Protein AF-A0ABC9V3D7-F1 (afdb_monomer_lite)

Organism: NCBI:txid1398973

pLDDT: mean 94.41, std 7.71, range [65.75, 98.12]

Sequence (38 aa):
MPNVNKVTVMGVLGLNPETKQFSNGGSVTIFSVATTEF

Structure (mmCIF, N/CA/C/O backbone):
data_AF-A0ABC9V3D7-F1
#
_entry.id   AF-A0ABC9V3D7-F1
#
loop_
_atom_site.group_PDB
_atom_site.id
_atom_site.type_symbol
_atom_site.label_atom_id
_atom_site.label_alt_id
_atom_site.label_comp_id
_atom_site.label_asym_id
_atom_site.label_entity_id
_atom_site.label_seq_id
_atom_site.pdbx_PDB_ins_code
_atom_site.Cartn_x
_atom_site.Cartn_y
_atom_site.Cartn_z
_atom_site.occupancy
_atom_site.B_iso_or_equiv
_atom_site.auth_seq_id
_atom_site.auth_comp_id
_atom_site.auth_asym_id
_atom_site.auth_atom_id
_atom_site.pdbx_PDB_model_num
ATOM 1 N N . MET A 1 1 ? -6.915 -30.273 -3.305 1.00 65.81 1 MET A N 1
ATOM 2 C CA . MET A 1 1 ? -7.649 -29.630 -2.193 1.00 65.81 1 MET A CA 1
ATOM 3 C C . MET A 1 1 ? -7.851 -28.174 -2.577 1.00 65.81 1 MET A C 1
ATOM 5 O O . MET A 1 1 ? -6.850 -27.537 -2.886 1.00 65.81 1 MET A O 1
ATOM 9 N N . PRO A 1 2 ? -9.083 -27.656 -2.667 1.00 76.19 2 PRO A N 1
ATOM 10 C CA . PRO A 1 2 ? -9.290 -26.233 -2.906 1.00 76.19 2 PRO A CA 1
ATOM 11 C C . PRO A 1 2 ? -8.904 -25.460 -1.640 1.00 76.19 2 PRO A C 1
ATOM 13 O O . PRO A 1 2 ? -9.475 -25.707 -0.584 1.00 76.19 2 PRO A O 1
ATOM 16 N N . ASN A 1 3 ? -7.940 -24.546 -1.750 1.00 88.50 3 ASN A N 1
ATOM 17 C CA . ASN A 1 3 ? -7.524 -23.656 -0.665 1.00 88.50 3 ASN A CA 1
ATOM 18 C C . ASN A 1 3 ? -7.725 -22.206 -1.114 1.00 88.50 3 ASN A C 1
ATOM 20 O O . ASN A 1 3 ? -7.449 -21.877 -2.268 1.00 88.50 3 ASN A O 1
ATOM 24 N N . VAL A 1 4 ? -8.192 -21.343 -0.211 1.00 94.00 4 VAL A N 1
ATOM 25 C CA . VAL A 1 4 ? -8.423 -19.920 -0.493 1.00 94.00 4 VAL A CA 1
ATOM 26 C C . VAL A 1 4 ? -7.559 -19.075 0.436 1.00 94.00 4 VAL A C 1
ATOM 28 O O . VAL A 1 4 ? -7.706 -19.144 1.651 1.00 94.00 4 VAL A O 1
ATOM 31 N N . ASN A 1 5 ? -6.686 -18.254 -0.152 1.00 95.00 5 ASN A N 1
ATOM 32 C CA . ASN A 1 5 ? -5.985 -17.168 0.528 1.00 95.00 5 ASN A CA 1
ATOM 33 C C . ASN A 1 5 ? -6.511 -15.842 -0.039 1.00 95.00 5 ASN A C 1
ATOM 35 O O . ASN A 1 5 ? -6.238 -15.508 -1.191 1.00 95.00 5 ASN A O 1
ATOM 39 N N . LYS A 1 6 ? -7.327 -15.129 0.742 1.00 96.19 6 LYS A N 1
ATOM 40 C CA . LYS A 1 6 ? -7.981 -13.879 0.342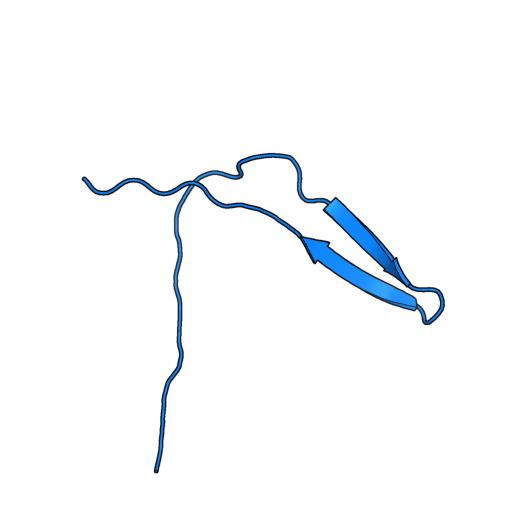 1.00 96.19 6 LYS A CA 1
ATOM 41 C C . LYS A 1 6 ? -7.859 -12.859 1.464 1.00 96.19 6 LYS A C 1
ATOM 43 O O . LYS A 1 6 ? -8.140 -13.182 2.613 1.00 96.19 6 LYS A O 1
ATOM 48 N N . VAL A 1 7 ? -7.523 -11.620 1.103 1.00 96.38 7 VAL A N 1
ATOM 49 C CA . VAL A 1 7 ? -7.478 -10.484 2.028 1.00 96.38 7 VAL A CA 1
ATOM 50 C C . VAL A 1 7 ? -8.345 -9.335 1.508 1.00 96.38 7 VAL A C 1
ATOM 52 O O . VAL A 1 7 ? -8.457 -9.111 0.302 1.00 96.38 7 VAL A O 1
ATOM 55 N N . THR A 1 8 ? -8.986 -8.608 2.417 1.00 96.38 8 THR A N 1
ATOM 56 C CA . THR A 1 8 ? -9.645 -7.322 2.157 1.00 96.38 8 THR A CA 1
ATOM 57 C C . THR A 1 8 ? -9.269 -6.402 3.309 1.00 96.38 8 THR A C 1
ATOM 59 O O . THR A 1 8 ? -9.463 -6.770 4.463 1.00 96.38 8 THR A O 1
ATOM 62 N N . VAL A 1 9 ? -8.674 -5.251 2.997 1.00 95.56 9 VAL A N 1
ATOM 63 C CA . VAL A 1 9 ? -8.121 -4.311 3.981 1.00 95.56 9 VAL A CA 1
ATOM 64 C C . VAL A 1 9 ? -8.696 -2.929 3.698 1.00 95.56 9 VAL A C 1
ATOM 66 O O . VAL A 1 9 ? -8.662 -2.473 2.557 1.00 95.56 9 VAL A O 1
ATOM 69 N N . MET A 1 10 ? -9.213 -2.268 4.732 1.00 96.06 10 MET A N 1
ATOM 70 C CA . MET A 1 10 ? -9.667 -0.880 4.691 1.00 96.06 10 MET A CA 1
ATOM 71 C C . MET A 1 10 ? -8.891 -0.092 5.741 1.00 96.06 10 MET A C 1
ATOM 73 O O . MET A 1 10 ? -8.785 -0.521 6.886 1.00 96.06 10 MET A O 1
ATOM 77 N N . GLY A 1 11 ? -8.334 1.044 5.344 1.00 95.81 11 GLY A N 1
ATOM 78 C CA . GLY A 1 11 ? -7.497 1.858 6.210 1.00 95.81 11 GLY A CA 1
ATOM 79 C C . GLY A 1 11 ? -7.005 3.106 5.494 1.00 95.81 11 GLY A C 1
ATOM 80 O O . GLY A 1 11 ? -7.547 3.490 4.457 1.00 95.81 11 GLY A O 1
ATOM 81 N N . VAL A 1 12 ? -5.967 3.726 6.046 1.00 97.56 12 VAL A N 1
ATOM 82 C CA . VAL A 1 12 ? -5.379 4.968 5.523 1.00 97.56 12 VAL A CA 1
ATOM 83 C C . VAL A 1 12 ? -3.957 4.702 5.041 1.00 97.56 12 VAL A C 1
ATOM 85 O O . VAL A 1 12 ? -3.222 3.945 5.674 1.00 97.56 12 VAL A O 1
ATOM 88 N N . LEU A 1 13 ? -3.556 5.319 3.927 1.00 98.12 13 LEU A N 1
ATOM 89 C CA . LEU A 1 13 ? -2.177 5.238 3.443 1.00 98.12 13 LEU A CA 1
ATOM 90 C C . LEU A 1 13 ? -1.218 5.87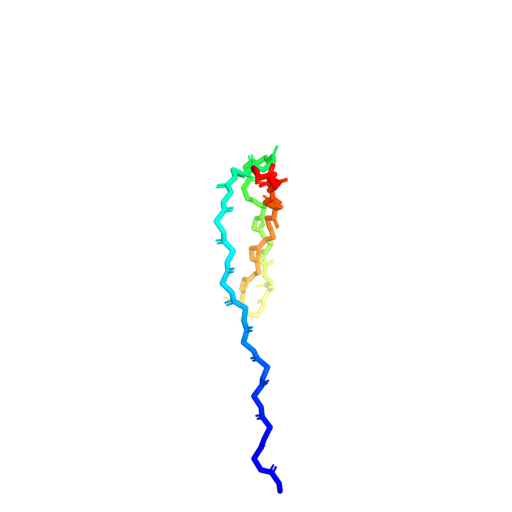3 4.457 1.00 98.12 13 LEU A C 1
ATOM 92 O O . LEU A 1 13 ? -1.432 7.006 4.883 1.00 98.12 13 LEU A O 1
ATOM 96 N N . GLY A 1 14 ? -0.155 5.156 4.827 1.00 96.94 14 GLY A N 1
ATOM 97 C CA . GLY A 1 14 ? 0.845 5.677 5.767 1.00 96.94 14 GLY A CA 1
ATOM 98 C C . GLY A 1 14 ? 1.743 6.761 5.160 1.00 96.94 14 GLY A C 1
ATOM 99 O O . GLY A 1 14 ? 2.228 7.639 5.867 1.00 96.94 14 GLY A O 1
ATOM 100 N N . LEU A 1 15 ? 1.954 6.701 3.845 1.00 96.44 15 LEU A N 1
ATOM 101 C CA . LEU A 1 15 ? 2.663 7.690 3.038 1.00 96.44 15 LEU A CA 1
ATOM 102 C C . LEU A 1 15 ? 2.197 7.597 1.577 1.00 96.44 15 LEU A C 1
ATOM 104 O O . LEU A 1 15 ? 1.421 6.709 1.215 1.00 96.44 15 LEU A O 1
ATOM 108 N N . ASN A 1 16 ? 2.708 8.488 0.728 1.00 97.81 16 ASN A N 1
ATOM 109 C CA . ASN A 1 16 ? 2.526 8.371 -0.716 1.00 97.81 16 ASN A CA 1
ATOM 110 C C . ASN A 1 16 ? 3.109 7.035 -1.219 1.00 97.81 16 ASN A C 1
ATOM 112 O O . ASN A 1 16 ? 4.233 6.703 -0.842 1.00 97.81 16 ASN A O 1
ATOM 116 N N . PRO A 1 17 ? 2.396 6.279 -2.073 1.00 98.12 17 PRO A N 1
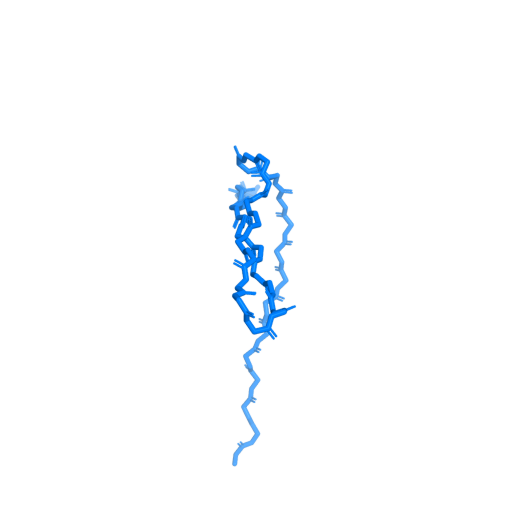ATOM 117 C CA . PRO A 1 17 ? 2.926 5.050 -2.649 1.00 98.12 17 PRO A CA 1
ATOM 118 C C . PRO A 1 17 ? 4.222 5.292 -3.430 1.00 98.12 17 PRO A C 1
ATOM 120 O O . PRO A 1 17 ? 4.318 6.234 -4.218 1.00 98.12 17 PRO A O 1
ATOM 123 N N . GLU A 1 18 ? 5.197 4.406 -3.266 1.00 97.94 18 GLU A N 1
ATOM 124 C CA . GLU A 1 18 ? 6.471 4.474 -3.978 1.00 97.94 18 GLU A CA 1
ATOM 125 C C . GLU A 1 18 ? 6.453 3.529 -5.172 1.00 97.94 18 GLU A C 1
ATOM 127 O O . GLU A 1 18 ? 6.170 2.340 -5.027 1.00 97.94 18 GLU A O 1
ATOM 132 N N . THR A 1 19 ? 6.773 4.038 -6.363 1.00 97.94 19 THR A N 1
ATOM 133 C CA . THR A 1 19 ? 6.836 3.220 -7.580 1.00 97.94 19 THR A CA 1
ATOM 134 C C . THR A 1 19 ? 8.274 3.060 -8.041 1.00 97.94 19 THR A C 1
ATOM 136 O O . THR A 1 19 ? 8.967 4.040 -8.306 1.00 97.94 19 THR A O 1
ATOM 139 N N . LYS A 1 20 ? 8.712 1.809 -8.187 1.00 97.75 20 LYS A N 1
ATOM 140 C CA . LYS A 1 20 ? 9.999 1.450 -8.778 1.00 97.75 20 LYS A CA 1
ATOM 141 C C . LYS A 1 20 ? 9.769 0.876 -10.167 1.00 97.75 20 LYS A C 1
ATOM 143 O O . LYS A 1 20 ? 9.082 -0.133 -10.327 1.00 97.75 20 LYS A O 1
ATOM 148 N N . GLN A 1 21 ? 10.372 1.516 -11.159 1.00 97.19 21 GLN A N 1
ATOM 149 C CA . GLN A 1 21 ? 10.350 1.075 -12.547 1.00 97.19 21 GLN A CA 1
ATOM 150 C C . GLN A 1 21 ? 11.595 0.237 -12.841 1.00 97.19 21 GLN A C 1
ATOM 152 O O . GLN A 1 21 ? 12.695 0.545 -12.380 1.00 97.19 21 GLN A O 1
ATOM 157 N N . PHE A 1 22 ? 11.418 -0.847 -13.583 1.00 97.25 22 PHE A N 1
ATOM 158 C CA . PHE A 1 22 ? 12.481 -1.772 -13.944 1.00 97.25 22 PHE A CA 1
ATOM 159 C C . PHE A 1 22 ? 12.870 -1.582 -15.412 1.00 97.25 22 PHE A C 1
ATOM 161 O O . PHE A 1 22 ? 12.048 -1.227 -16.254 1.00 97.25 22 PHE A O 1
ATOM 168 N N . SER A 1 23 ? 14.131 -1.865 -15.741 1.00 96.12 23 SER A N 1
ATOM 169 C CA . SER A 1 23 ? 14.685 -1.705 -17.096 1.00 96.12 23 SER A CA 1
ATOM 17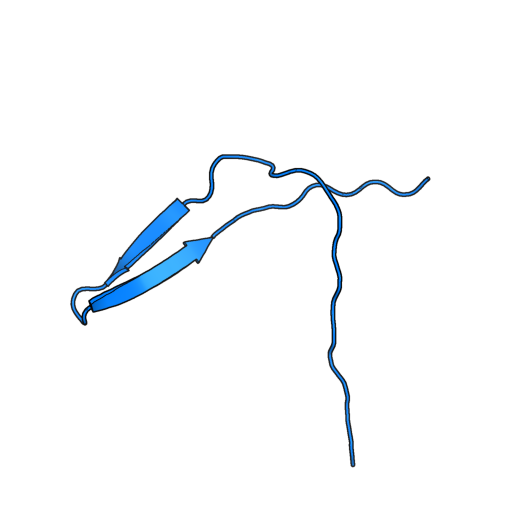0 C C . SER A 1 23 ? 14.014 -2.593 -18.152 1.00 96.12 23 SER A C 1
ATOM 172 O O . SER A 1 23 ? 14.141 -2.335 -19.342 1.00 96.12 23 SER A O 1
ATOM 174 N N . ASN A 1 24 ? 13.292 -3.631 -17.723 1.00 95.75 24 ASN A N 1
ATOM 175 C CA . ASN A 1 24 ? 12.486 -4.497 -18.584 1.00 95.75 24 ASN A CA 1
ATOM 176 C C . ASN A 1 24 ? 11.082 -3.927 -18.880 1.00 95.75 24 ASN A C 1
ATOM 178 O O . ASN A 1 24 ? 10.255 -4.632 -19.449 1.00 95.75 24 ASN A O 1
ATOM 182 N N . GLY A 1 25 ? 10.791 -2.691 -18.458 1.00 95.69 25 GLY A N 1
ATOM 183 C CA . GLY A 1 25 ? 9.494 -2.038 -18.644 1.00 95.69 25 GLY A CA 1
ATOM 184 C C . GLY A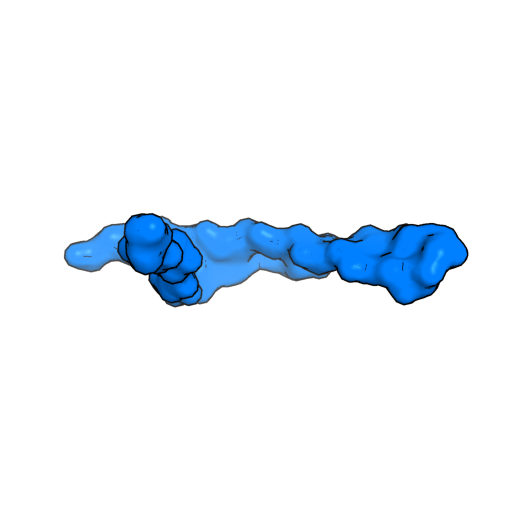 1 25 ? 8.442 -2.382 -17.584 1.00 95.69 25 GLY A C 1
ATOM 185 O O . GLY A 1 25 ? 7.346 -1.831 -17.628 1.00 95.69 25 GLY A O 1
ATOM 186 N N . GLY A 1 26 ? 8.750 -3.257 -16.620 1.00 97.62 26 GLY A N 1
ATOM 187 C CA . GLY A 1 26 ? 7.870 -3.545 -15.487 1.00 97.62 26 GLY A CA 1
ATOM 188 C C . GLY A 1 26 ? 7.894 -2.447 -14.420 1.00 97.62 26 GLY A C 1
ATOM 189 O O . GLY A 1 26 ? 8.824 -1.643 -14.343 1.00 97.62 26 GLY A O 1
ATOM 190 N N . SER A 1 27 ? 6.901 -2.449 -13.531 1.00 97.75 27 SER A N 1
ATOM 191 C CA . SER A 1 27 ? 6.856 -1.560 -12.365 1.00 97.75 27 SER A CA 1
ATOM 192 C C . SER A 1 27 ? 6.283 -2.268 -11.143 1.00 97.75 27 SER A C 1
ATOM 194 O O . SER A 1 27 ? 5.375 -3.086 -11.273 1.00 97.75 27 SER A O 1
ATOM 196 N N . VAL A 1 28 ? 6.777 -1.917 -9.956 1.00 98.00 28 VAL A N 1
ATOM 197 C CA . VAL A 1 28 ? 6.166 -2.284 -8.672 1.00 98.00 28 VAL A CA 1
ATOM 198 C C . VAL A 1 28 ? 5.826 -1.019 -7.896 1.00 98.00 28 VAL A C 1
ATOM 200 O O . VAL A 1 28 ? 6.647 -0.107 -7.824 1.00 98.00 28 VAL A O 1
ATOM 203 N N . THR A 1 29 ? 4.633 -0.979 -7.308 1.00 98.12 29 THR A N 1
ATOM 204 C CA . THR A 1 29 ? 4.220 0.081 -6.386 1.00 98.12 29 THR A CA 1
ATOM 205 C C . THR A 1 29 ? 4.092 -0.505 -4.988 1.00 98.12 29 THR A C 1
ATOM 207 O O . THR A 1 29 ? 3.395 -1.500 -4.795 1.00 98.12 29 THR A O 1
ATOM 210 N N . ILE A 1 30 ? 4.774 0.099 -4.021 1.00 97.94 30 ILE A N 1
ATOM 211 C CA . ILE A 1 30 ? 4.782 -0.312 -2.618 1.00 97.94 30 ILE A CA 1
ATOM 212 C C . ILE A 1 30 ? 4.046 0.757 -1.813 1.00 97.94 30 ILE A C 1
ATOM 214 O O . ILE A 1 30 ? 4.287 1.951 -1.978 1.00 97.94 30 ILE A O 1
ATOM 218 N N . PHE A 1 31 ? 3.134 0.326 -0.948 1.00 98.06 31 PHE A N 1
ATOM 219 C CA . PHE A 1 31 ? 2.383 1.202 -0.057 1.00 98.06 31 PHE A CA 1
ATOM 220 C C . PHE A 1 31 ? 2.135 0.511 1.285 1.00 98.06 31 PHE A C 1
ATOM 222 O O . PHE A 1 31 ? 2.131 -0.718 1.372 1.00 98.06 31 PHE A O 1
ATOM 229 N N . SER A 1 32 ? 1.925 1.307 2.329 1.00 97.88 32 SER A N 1
ATOM 230 C CA . SER A 1 32 ? 1.518 0.839 3.653 1.00 97.88 32 SER A CA 1
ATOM 231 C C . SER A 1 32 ? 0.104 1.319 3.962 1.00 97.88 32 SER A C 1
ATOM 233 O O . SER A 1 32 ? -0.293 2.411 3.550 1.00 97.88 32 SER A O 1
ATOM 235 N N . VAL A 1 33 ? -0.659 0.499 4.684 1.00 97.81 33 VAL A N 1
ATOM 236 C CA . VAL A 1 33 ? -2.016 0.830 5.130 1.00 97.81 33 VAL A CA 1
ATOM 237 C C . VAL A 1 33 ? -2.072 0.695 6.644 1.00 97.81 33 VAL A C 1
ATOM 239 O O . VAL A 1 33 ? -1.769 -0.369 7.179 1.00 97.81 33 VAL A O 1
ATOM 242 N N . ALA A 1 34 ? -2.452 1.772 7.326 1.00 97.38 34 ALA A N 1
ATOM 243 C CA . ALA A 1 34 ? -2.751 1.761 8.748 1.00 97.38 34 ALA A CA 1
ATOM 244 C C . ALA A 1 34 ? -4.212 1.355 8.969 1.00 97.38 34 ALA A C 1
ATOM 246 O O . ALA A 1 34 ? -5.118 1.908 8.338 1.00 97.38 34 ALA A O 1
ATOM 247 N N . THR A 1 35 ? -4.431 0.407 9.878 1.00 96.88 35 THR A N 1
ATOM 248 C CA . THR A 1 35 ? -5.752 -0.079 10.289 1.00 96.88 35 THR A CA 1
ATOM 249 C C . THR A 1 35 ? -5.921 0.081 11.793 1.00 96.88 35 THR A C 1
ATOM 251 O O . THR A 1 35 ? -4.942 0.047 12.538 1.00 96.88 35 THR A O 1
ATOM 254 N N . THR A 1 36 ? -7.163 0.198 12.245 1.00 95.69 36 THR A N 1
ATOM 255 C CA . THR A 1 36 ? -7.527 0.208 13.665 1.00 95.69 36 THR A CA 1
ATOM 256 C C . THR A 1 36 ? -8.696 -0.743 13.887 1.00 95.69 36 THR A C 1
ATOM 258 O O . THR A 1 36 ? -9.584 -0.826 13.038 1.00 95.69 36 THR A O 1
ATOM 261 N N . GLU A 1 37 ? -8.701 -1.453 15.012 1.00 92.19 37 GLU A N 1
ATOM 262 C CA . GLU A 1 37 ? -9.894 -2.157 15.496 1.00 92.19 37 GLU A CA 1
ATOM 263 C C . GLU A 1 37 ? -10.817 -1.139 16.190 1.00 92.19 37 GLU A C 1
ATOM 265 O O . GLU A 1 37 ? -10.325 -0.191 16.807 1.00 92.19 37 GLU A O 1
ATOM 270 N N . PHE A 1 38 ? -12.134 -1.302 16.040 1.00 65.75 38 PHE A N 1
ATOM 271 C CA . PHE A 1 38 ? -13.154 -0.513 16.740 1.00 65.75 38 PHE A CA 1
ATOM 272 C C . PHE A 1 38 ? -13.862 -1.378 17.777 1.00 65.75 38 PHE A C 1
ATOM 274 O O . PHE A 1 38 ? -14.142 -2.554 17.447 1.00 65.75 38 PHE A O 1
#

Foldseek 3Di:
DDDDDDDDDDADWPDPWDKDADPVRDIDTDTDGDDDDD

Secondary structure (DSSP, 8-state):
-----------EESSPPEEEE-TTS-EEEE--EE----

Radius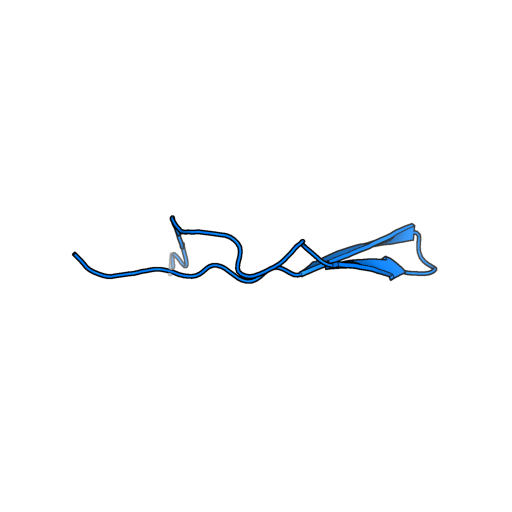 of gyration: 14.95 Å; chains: 1; bounding box: 28×38×35 Å

InterPro domains:
  IPR000424 Primosome PriB/single-strand DNA-binding [PF00436] (4-37)
  IPR000424 Primosome PriB/single-strand DNA-binding [PS50935] (4-38)
  IPR012340 Nucleic acid-binding, OB-fold [G3DSA:2.40.50.140] (2-38)
  IPR012340 Nucleic acid-binding, OB-fold [SSF50249] (3-37)